Protein AF-A0A6P2DXU3-F1 (afdb_monomer)

Radius of gyration: 14.82 Å; Cα contacts (8 Å, |Δi|>4): 133; chains: 1; bounding box: 51×27×30 Å

Structure (mmCIF, N/CA/C/O backbone):
data_AF-A0A6P2DXU3-F1
#
_entry.id   AF-A0A6P2DXU3-F1
#
loop_
_atom_site.group_PDB
_atom_site.id
_atom_site.type_symbol
_atom_site.label_atom_id
_atom_site.label_alt_id
_atom_site.label_comp_id
_atom_site.label_asym_id
_atom_site.label_entity_id
_atom_site.label_seq_id
_atom_site.pdbx_PDB_ins_code
_atom_site.Cartn_x
_atom_site.Cartn_y
_atom_site.Cartn_z
_atom_site.occupancy
_atom_site.B_iso_or_equiv
_atom_site.auth_seq_id
_atom_site.auth_comp_id
_atom_site.auth_asym_id
_atom_site.auth_atom_id
_atom_site.pdbx_PDB_model_num
ATOM 1 N N . MET A 1 1 ? -9.326 2.962 15.667 1.00 55.00 1 MET A N 1
ATOM 2 C CA . ME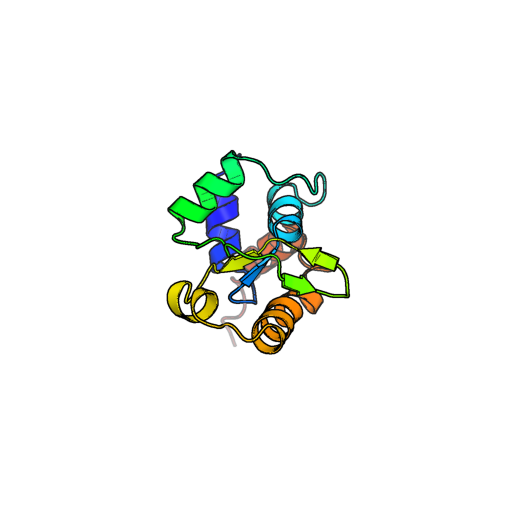T A 1 1 ? -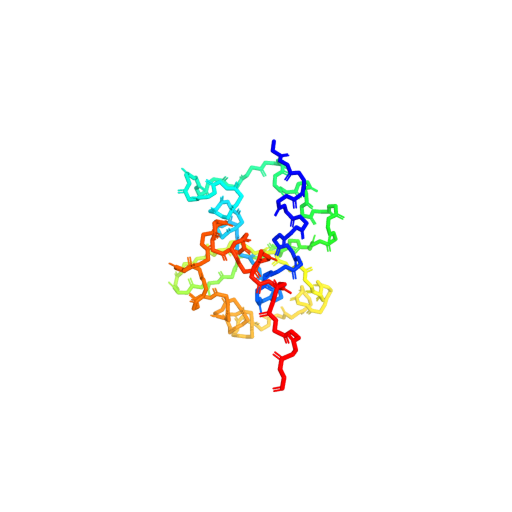8.805 2.799 14.293 1.00 55.00 1 MET A CA 1
ATOM 3 C C . MET A 1 1 ? -9.462 1.562 13.741 1.00 55.00 1 MET A C 1
ATOM 5 O O . MET A 1 1 ? -9.098 0.458 14.130 1.00 55.00 1 MET A O 1
ATOM 9 N N . ASP A 1 2 ? -10.501 1.772 12.949 1.00 61.06 2 ASP A N 1
ATOM 10 C CA . ASP A 1 2 ? -11.409 0.721 12.523 1.00 61.06 2 ASP A CA 1
ATOM 11 C C . ASP A 1 2 ? -10.773 -0.117 11.422 1.00 61.06 2 ASP A C 1
ATOM 13 O O . ASP A 1 2 ? -10.541 0.348 10.308 1.00 61.06 2 ASP A O 1
ATOM 17 N N . GLN A 1 3 ? -10.509 -1.382 11.744 1.00 66.00 3 GLN A N 1
ATOM 18 C CA . GLN A 1 3 ? -10.119 -2.430 10.797 1.00 66.00 3 GLN A CA 1
ATOM 19 C C . GLN A 1 3 ? -11.055 -2.463 9.576 1.00 66.00 3 GLN A C 1
ATOM 21 O O . GLN A 1 3 ? -10.610 -2.722 8.459 1.00 66.00 3 GLN A O 1
ATOM 26 N N . HIS A 1 4 ? -12.321 -2.080 9.778 1.00 72.62 4 HIS A N 1
ATOM 27 C CA . HIS A 1 4 ? -13.323 -1.900 8.734 1.00 72.62 4 HIS A CA 1
ATOM 28 C C . HIS A 1 4 ? -12.865 -0.941 7.622 1.00 72.62 4 HIS A C 1
ATOM 30 O O . HIS A 1 4 ? -13.034 -1.249 6.448 1.00 72.62 4 HIS A O 1
ATOM 36 N N . SER A 1 5 ? -12.217 0.181 7.949 1.00 75.50 5 SER A N 1
ATOM 37 C CA . SER A 1 5 ? -11.776 1.159 6.945 1.00 75.50 5 SER A CA 1
ATOM 38 C C . SER A 1 5 ? -10.672 0.616 6.033 1.00 75.50 5 SER A C 1
ATOM 40 O O . SER A 1 5 ? -10.604 0.992 4.865 1.00 75.50 5 SER A O 1
ATOM 42 N N . ILE A 1 6 ? -9.814 -0.275 6.541 1.00 80.12 6 ILE A N 1
ATOM 43 C CA . ILE A 1 6 ? -8.726 -0.884 5.757 1.00 80.12 6 ILE A CA 1
ATOM 44 C C . ILE A 1 6 ? -9.242 -2.019 4.876 1.00 80.12 6 ILE A C 1
ATOM 46 O O . ILE A 1 6 ? -8.817 -2.134 3.728 1.00 80.12 6 ILE A O 1
ATOM 50 N N . ASP A 1 7 ? -10.179 -2.820 5.375 1.00 80.38 7 ASP A N 1
ATOM 51 C CA . ASP A 1 7 ? -10.851 -3.838 4.566 1.00 80.38 7 ASP A CA 1
ATOM 52 C C . ASP A 1 7 ? -11.625 -3.191 3.400 1.00 80.38 7 ASP A C 1
ATOM 54 O O . ASP A 1 7 ? -11.457 -3.583 2.243 1.00 80.38 7 ASP A O 1
ATOM 58 N N . GLN A 1 8 ? -12.369 -2.115 3.680 1.00 80.44 8 GLN A N 1
ATOM 59 C CA . GLN A 1 8 ? -13.062 -1.318 2.664 1.00 80.44 8 GLN A CA 1
ATOM 60 C C . GLN A 1 8 ? -12.087 -0.689 1.661 1.00 80.44 8 GLN A C 1
ATOM 62 O O . GLN A 1 8 ? -12.314 -0.766 0.454 1.00 80.44 8 GLN A O 1
ATOM 67 N N . LEU A 1 9 ? -10.966 -0.129 2.131 1.00 81.19 9 LEU A N 1
ATOM 68 C CA . LEU A 1 9 ? -9.902 0.374 1.261 1.00 81.19 9 LEU A CA 1
ATOM 69 C C . LEU A 1 9 ? -9.418 -0.726 0.308 1.00 81.19 9 LEU A C 1
ATOM 71 O O . LEU A 1 9 ? -9.422 -0.526 -0.899 1.00 81.19 9 LEU A O 1
ATOM 75 N N . CYS A 1 10 ? -9.048 -1.904 0.813 1.00 80.69 10 CYS A N 1
ATOM 76 C CA . CYS A 1 10 ? -8.520 -2.983 -0.029 1.00 80.69 10 CYS A CA 1
ATOM 77 C C . CYS A 1 10 ? -9.547 -3.476 -1.068 1.00 80.69 10 CYS A C 1
ATOM 79 O O . CYS A 1 10 ? -9.190 -3.792 -2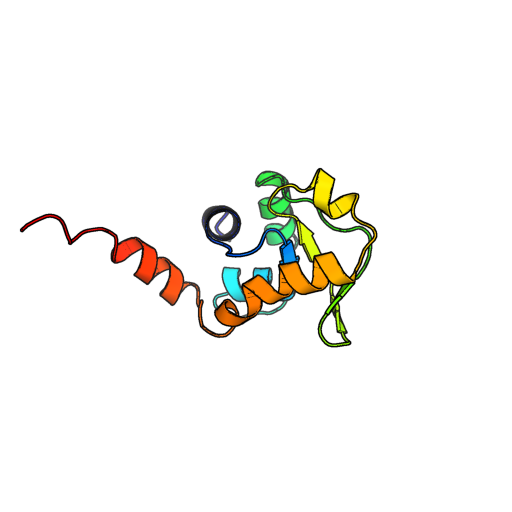.212 1.00 80.69 10 CYS A O 1
ATOM 81 N N . LYS A 1 11 ? -10.831 -3.501 -0.693 1.00 80.50 11 LYS A N 1
ATOM 82 C CA . LYS A 1 11 ? -11.940 -3.898 -1.570 1.00 80.50 11 LYS A CA 1
ATOM 83 C C . LYS A 1 11 ? -12.237 -2.867 -2.655 1.00 80.50 11 LYS A C 1
ATOM 85 O O . LYS A 1 11 ? -12.372 -3.249 -3.814 1.00 80.50 11 LYS A O 1
ATOM 90 N N . HIS A 1 12 ? -12.282 -1.583 -2.310 1.00 79.94 12 HIS A N 1
ATOM 91 C CA . HIS A 1 12 ? -12.733 -0.519 -3.214 1.00 79.94 12 HIS A CA 1
ATOM 92 C C . HIS A 1 12 ? -11.606 0.253 -3.905 1.00 79.94 12 HIS A C 1
ATOM 94 O O . HIS A 1 12 ? -11.875 1.059 -4.795 1.00 79.94 12 HIS A O 1
ATOM 100 N N . TRP A 1 13 ? -10.341 0.010 -3.554 1.00 83.12 13 TRP A N 1
ATOM 101 C CA . TRP A 1 13 ? -9.223 0.679 -4.214 1.00 83.12 13 TRP A CA 1
ATOM 102 C C . TRP A 1 13 ? -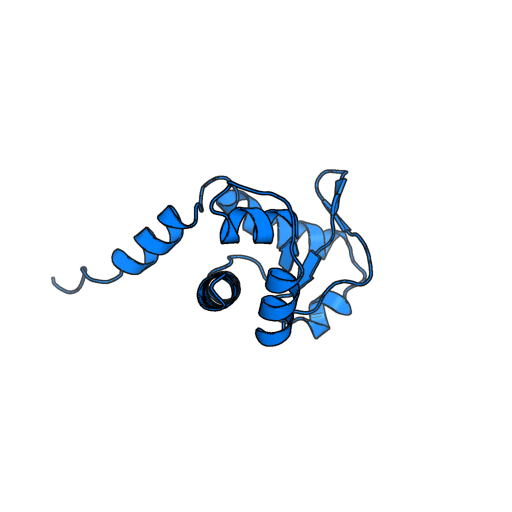9.172 0.335 -5.716 1.00 83.12 13 TRP A C 1
ATOM 104 O O . TRP A 1 13 ? -9.292 -0.832 -6.092 1.00 83.12 13 TRP A O 1
ATOM 114 N N . PRO A 1 14 ? -8.980 1.311 -6.613 1.00 79.88 14 PRO A N 1
ATOM 115 C CA . PRO A 1 14 ? -9.030 1.081 -8.061 1.00 79.88 14 PRO A CA 1
ATOM 116 C C . PRO A 1 14 ? -7.786 0.381 -8.637 1.00 79.88 14 PRO A C 1
ATOM 118 O O . PRO A 1 14 ? -7.818 -0.075 -9.777 1.00 79.88 14 PRO A O 1
ATOM 121 N N . ALA A 1 15 ? -6.690 0.298 -7.879 1.00 85.75 15 ALA A N 1
ATOM 122 C CA . ALA A 1 15 ? -5.444 -0.338 -8.307 1.00 85.75 15 ALA A CA 1
ATOM 123 C C . ALA A 1 15 ? -5.142 -1.602 -7.494 1.00 85.75 15 ALA A C 1
ATOM 125 O O . ALA A 1 15 ? -5.703 -1.827 -6.426 1.00 85.75 15 ALA A O 1
ATOM 126 N N . GLU A 1 16 ? -4.214 -2.427 -7.968 1.00 87.12 16 GLU A N 1
ATOM 127 C CA . GLU A 1 16 ? -3.752 -3.598 -7.206 1.00 87.12 16 GLU A CA 1
ATOM 128 C C . GLU A 1 16 ? -2.639 -3.269 -6.197 1.00 87.12 16 GLU A C 1
ATOM 130 O O . GLU A 1 16 ? -2.322 -4.068 -5.309 1.00 87.12 16 GLU A O 1
ATOM 135 N N . VAL A 1 17 ? -2.069 -2.067 -6.309 1.00 87.81 17 VAL A N 1
ATOM 136 C CA . VAL A 1 17 ? -1.037 -1.533 -5.417 1.00 87.81 17 VAL A CA 1
ATOM 137 C C . VAL A 1 17 ? -1.476 -0.207 -4.804 1.00 87.81 17 VAL A C 1
ATOM 139 O O . VAL A 1 17 ? -2.224 0.567 -5.403 1.00 87.81 17 VAL A O 1
ATOM 142 N N . ILE A 1 18 ? -0.975 0.071 -3.606 1.00 87.12 18 ILE A N 1
ATOM 143 C CA . ILE A 1 18 ? -1.283 1.284 -2.850 1.00 87.12 18 ILE A CA 1
ATOM 144 C C . ILE A 1 18 ? -0.044 1.789 -2.103 1.00 87.12 18 ILE A C 1
ATOM 146 O O . ILE A 1 18 ? 0.799 0.997 -1.666 1.00 87.12 18 ILE A O 1
ATOM 150 N N . THR A 1 19 ? 0.107 3.109 -1.969 1.00 86.31 19 THR A N 1
ATOM 151 C CA . THR A 1 19 ? 1.243 3.704 -1.249 1.00 86.31 19 THR A CA 1
ATOM 152 C C . THR A 1 19 ? 0.927 3.937 0.229 1.00 86.31 19 THR A C 1
ATOM 154 O O . THR A 1 19 ? -0.230 4.054 0.620 1.00 86.31 19 THR A O 1
ATOM 157 N N . HIS A 1 20 ? 1.967 4.017 1.070 1.00 86.44 20 HIS A N 1
ATOM 158 C CA . HIS A 1 20 ? 1.809 4.350 2.500 1.00 86.44 20 HIS A CA 1
ATOM 159 C C . HIS A 1 20 ? 1.063 5.669 2.717 1.00 86.44 20 HIS A C 1
ATOM 161 O O . HIS A 1 20 ? 0.241 5.749 3.625 1.00 86.44 20 HIS A O 1
ATOM 167 N N . GLU A 1 21 ? 1.352 6.675 1.890 1.00 82.25 21 GLU A N 1
ATOM 168 C CA . GLU A 1 21 ? 0.687 7.978 1.957 1.00 82.25 21 GLU A CA 1
ATOM 169 C C . GLU A 1 21 ? -0.798 7.845 1.631 1.00 82.25 21 GLU A C 1
ATOM 171 O O . GLU A 1 21 ? -1.611 8.319 2.410 1.00 82.25 21 GLU A O 1
ATOM 176 N N . ASP A 1 22 ? -1.158 7.128 0.561 1.00 81.75 22 ASP A N 1
ATOM 177 C CA . ASP A 1 22 ? -2.564 6.927 0.186 1.00 81.75 22 ASP A CA 1
ATOM 178 C C . ASP A 1 22 ? -3.352 6.206 1.289 1.00 81.75 22 ASP A C 1
ATOM 180 O O . ASP A 1 22 ? -4.473 6.595 1.609 1.00 81.75 22 ASP A O 1
ATOM 184 N N . ILE A 1 23 ? -2.753 5.185 1.915 1.00 83.50 23 ILE A N 1
ATOM 185 C CA . ILE A 1 23 ? -3.372 4.469 3.041 1.00 83.50 23 ILE A CA 1
ATOM 186 C C . ILE A 1 23 ? -3.605 5.425 4.211 1.00 83.50 23 ILE A C 1
ATOM 188 O O . ILE A 1 23 ? -4.700 5.456 4.771 1.00 83.50 23 ILE A O 1
ATOM 192 N N . ALA A 1 24 ? -2.583 6.194 4.592 1.00 82.75 24 ALA A N 1
ATOM 193 C CA . ALA A 1 24 ? -2.682 7.123 5.708 1.00 82.75 24 ALA A CA 1
ATOM 194 C C . ALA A 1 24 ? -3.727 8.209 5.424 1.00 82.75 24 ALA A C 1
ATOM 196 O O . ALA A 1 24 ? -4.616 8.425 6.245 1.00 82.75 24 ALA A O 1
ATOM 197 N N . THR A 1 25 ? -3.691 8.809 4.234 1.00 82.12 25 THR A N 1
ATOM 198 C CA . THR A 1 25 ? -4.663 9.805 3.780 1.00 82.12 25 THR A CA 1
ATOM 199 C C . THR A 1 25 ? -6.079 9.238 3.771 1.00 82.12 25 THR A C 1
ATOM 201 O O . THR A 1 25 ? -6.987 9.898 4.259 1.00 82.12 25 THR A O 1
ATOM 204 N N . TYR A 1 26 ? -6.294 8.014 3.292 1.00 78.75 26 TYR A N 1
ATOM 205 C CA . TYR A 1 26 ? -7.631 7.427 3.254 1.00 78.75 26 TYR A CA 1
ATOM 206 C C . TYR A 1 26 ? -8.172 7.108 4.651 1.00 78.75 26 TYR A C 1
ATOM 208 O O . TYR A 1 26 ? -9.285 7.494 4.999 1.00 78.75 26 TYR A O 1
ATOM 216 N N . VAL A 1 27 ? -7.370 6.438 5.481 1.00 78.88 27 VAL A N 1
ATOM 217 C CA . VAL A 1 27 ? -7.784 6.015 6.828 1.00 78.88 27 VAL A CA 1
ATOM 218 C C . VAL A 1 27 ? -7.988 7.214 7.756 1.00 78.88 27 VAL A C 1
ATOM 220 O O . VAL A 1 27 ? -8.843 7.163 8.636 1.00 78.88 27 VAL A O 1
ATOM 223 N N . THR A 1 28 ? -7.229 8.294 7.563 1.00 77.12 28 THR A N 1
ATOM 224 C CA . THR A 1 28 ? -7.366 9.537 8.339 1.00 77.12 28 THR A CA 1
ATOM 225 C C . THR A 1 28 ? -8.239 10.588 7.657 1.00 77.12 28 THR A C 1
ATOM 227 O O . THR A 1 28 ? -8.280 11.722 8.112 1.00 77.12 28 THR A O 1
ATOM 230 N N . SER A 1 29 ? -8.909 10.259 6.546 1.00 72.69 29 SER A N 1
ATOM 231 C CA . SER A 1 29 ? -9.692 11.223 5.753 1.00 72.69 29 SER A CA 1
ATOM 232 C C . SER A 1 29 ? -8.931 12.513 5.385 1.00 72.69 29 SER A C 1
ATOM 234 O O . SER A 1 29 ? -9.527 13.577 5.246 1.00 72.69 29 SER A O 1
ATOM 236 N N . GLY A 1 30 ? -7.612 12.422 5.209 1.00 70.88 30 GLY A N 1
ATOM 237 C CA . GLY A 1 30 ? -6.731 13.536 4.859 1.0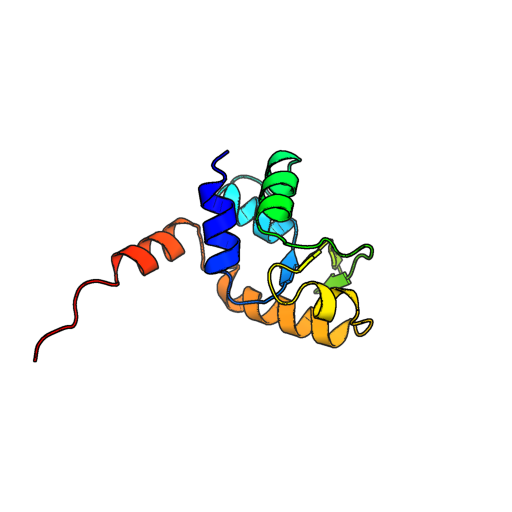0 70.88 30 GLY A CA 1
ATOM 238 C C . GLY A 1 30 ? -6.120 14.285 6.042 1.00 70.88 30 GLY A C 1
ATOM 239 O O . GLY A 1 30 ? -5.324 15.191 5.813 1.00 70.88 30 GLY A O 1
ATOM 240 N N . GLU A 1 31 ? -6.419 13.904 7.285 1.00 67.06 31 GLU A N 1
ATOM 241 C CA . GLU A 1 31 ? -5.860 14.559 8.476 1.00 67.06 31 GLU A CA 1
ATOM 242 C C . GLU A 1 31 ? -4.387 14.205 8.723 1.00 67.06 31 GLU A C 1
ATOM 244 O O . GLU A 1 31 ? -3.649 14.976 9.338 1.00 67.06 31 GLU A O 1
ATOM 249 N N . SER A 1 32 ? -3.925 13.040 8.253 1.00 71.31 32 SER A N 1
ATOM 250 C CA . SER A 1 32 ? -2.546 12.602 8.449 1.00 71.31 32 SER A CA 1
ATOM 251 C C . SER A 1 32 ? -2.007 11.767 7.292 1.00 71.31 32 SER A C 1
ATOM 253 O O . SER A 1 32 ? -2.652 10.860 6.777 1.00 71.31 32 SER A O 1
ATOM 255 N N . THR A 1 33 ? -0.753 12.022 6.929 1.00 71.00 33 THR A N 1
ATOM 256 C CA . THR A 1 33 ? 0.018 11.199 5.982 1.00 71.00 33 THR A CA 1
ATOM 257 C C . THR A 1 33 ? 0.914 10.185 6.696 1.00 71.00 33 THR A C 1
ATOM 259 O O . THR A 1 33 ? 1.697 9.472 6.064 1.00 71.00 33 THR A O 1
ATOM 262 N N . VAL A 1 34 ? 0.817 10.105 8.029 1.00 79.56 34 VAL A N 1
ATOM 263 C CA . VAL A 1 34 ? 1.656 9.230 8.846 1.00 79.56 34 VAL A CA 1
ATOM 264 C C . VAL A 1 34 ? 1.077 7.821 8.874 1.00 79.56 34 VAL A C 1
ATOM 266 O O . VAL A 1 34 ? 0.031 7.556 9.464 1.00 79.56 34 VAL A O 1
ATOM 269 N N . PHE A 1 35 ? 1.806 6.889 8.268 1.00 79.00 35 PHE A N 1
ATOM 270 C CA . PHE A 1 35 ? 1.480 5.470 8.306 1.00 79.00 35 PHE A CA 1
ATOM 271 C C . PHE A 1 35 ? 1.773 4.878 9.694 1.00 79.00 35 PHE A C 1
ATOM 273 O O . PHE A 1 35 ? 2.915 4.893 10.158 1.00 79.00 35 PHE A O 1
ATOM 280 N N . THR A 1 36 ? 0.749 4.341 10.363 1.00 83.88 36 THR A N 1
ATOM 281 C CA . THR A 1 36 ? 0.863 3.805 11.730 1.00 83.88 36 THR A CA 1
ATOM 282 C C . THR A 1 36 ? 0.983 2.279 11.757 1.00 83.88 36 THR A C 1
ATOM 284 O O . THR A 1 36 ? 0.620 1.574 10.813 1.00 83.88 36 THR A O 1
ATOM 287 N N . GLN A 1 37 ? 1.459 1.724 12.877 1.00 84.06 37 GLN A N 1
ATOM 288 C CA . GLN A 1 37 ? 1.555 0.268 13.053 1.00 84.06 37 GLN A CA 1
ATOM 289 C C . GLN A 1 37 ? 0.182 -0.426 13.021 1.00 84.06 37 GLN A C 1
ATOM 291 O O . GLN A 1 37 ? 0.088 -1.571 12.581 1.00 84.06 37 GLN A O 1
ATOM 296 N N . ALA A 1 38 ? -0.886 0.261 13.438 1.00 82.75 38 ALA A N 1
ATOM 297 C CA . ALA A 1 38 ? -2.249 -0.253 13.329 1.00 82.75 38 ALA A CA 1
ATOM 298 C C . ALA A 1 38 ? -2.667 -0.431 11.860 1.00 82.75 38 ALA A C 1
ATOM 300 O O . ALA A 1 38 ? -3.249 -1.458 11.515 1.00 82.75 38 ALA A O 1
ATOM 301 N N . MET A 1 39 ? -2.289 0.509 10.982 1.00 83.50 39 MET A N 1
ATOM 302 C CA . MET A 1 39 ? -2.555 0.398 9.543 1.00 83.50 39 MET A CA 1
ATOM 303 C C . MET A 1 39 ? -1.806 -0.773 8.908 1.00 83.50 39 MET A C 1
ATO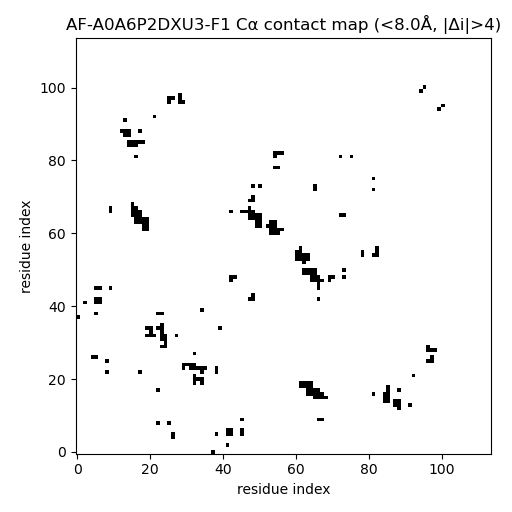M 305 O O . MET A 1 39 ? -2.374 -1.513 8.109 1.00 83.50 39 MET A O 1
ATOM 309 N N . ARG A 1 40 ? -0.547 -0.987 9.314 1.00 86.38 40 ARG A N 1
ATOM 310 C CA . ARG A 1 40 ? 0.227 -2.168 8.906 1.00 86.38 40 ARG A CA 1
ATOM 311 C C . ARG A 1 40 ? -0.492 -3.466 9.264 1.00 86.38 40 ARG A C 1
ATOM 313 O O . ARG A 1 40 ? -0.654 -4.313 8.396 1.00 86.38 40 ARG A O 1
ATOM 320 N N . ARG A 1 41 ? -0.932 -3.603 10.517 1.00 85.56 41 ARG A N 1
ATOM 321 C CA . ARG A 1 41 ? -1.613 -4.819 10.986 1.00 85.56 41 ARG A CA 1
ATOM 322 C C . ARG A 1 41 ? -2.905 -5.087 10.215 1.00 85.56 41 ARG A C 1
ATOM 324 O O . ARG A 1 41 ? -3.146 -6.226 9.848 1.00 85.56 41 ARG A O 1
ATOM 331 N N . GLY A 1 42 ? -3.700 -4.053 9.926 1.00 84.00 42 GLY A N 1
ATOM 332 C CA . GLY A 1 42 ? -4.921 -4.212 9.128 1.00 84.00 42 GLY A CA 1
ATOM 333 C C . GLY A 1 42 ? -4.651 -4.662 7.688 1.00 84.00 42 GLY A C 1
ATOM 334 O O . GLY A 1 42 ? -5.406 -5.454 7.140 1.00 84.00 42 GLY A O 1
ATOM 335 N N . LEU A 1 43 ? -3.555 -4.201 7.080 1.00 84.88 43 LEU A N 1
ATOM 336 C CA . LEU A 1 43 ? -3.147 -4.637 5.741 1.00 84.88 43 LEU A CA 1
ATOM 337 C C . LEU A 1 43 ? -2.651 -6.084 5.729 1.00 84.88 43 LEU A C 1
ATOM 339 O O . LEU A 1 43 ? -2.997 -6.842 4.827 1.00 84.88 43 LEU A O 1
ATOM 343 N N . GLU A 1 44 ? -1.865 -6.473 6.731 1.00 86.75 44 GLU A N 1
ATOM 344 C CA . GLU A 1 44 ? -1.411 -7.857 6.898 1.00 86.75 44 GLU A CA 1
ATOM 345 C C . GLU A 1 44 ? -2.603 -8.812 7.092 1.00 86.75 44 GLU A C 1
ATOM 347 O O . GLU A 1 44 ? -2.643 -9.873 6.470 1.00 86.75 44 GLU A O 1
ATOM 352 N N . ASP A 1 45 ? -3.605 -8.402 7.876 1.00 85.31 45 ASP A N 1
ATOM 353 C CA . ASP A 1 45 ? -4.862 -9.138 8.079 1.00 85.31 45 ASP A CA 1
ATOM 354 C C . ASP A 1 45 ? -5.670 -9.273 6.774 1.00 85.31 45 ASP A C 1
ATOM 356 O O . ASP A 1 45 ? -6.144 -10.356 6.429 1.00 85.31 45 ASP A O 1
ATOM 360 N N . ALA A 1 46 ? -5.699 -8.211 5.962 1.00 82.31 46 ALA A N 1
ATOM 361 C CA . ALA A 1 46 ? -6.286 -8.204 4.621 1.00 82.31 46 ALA A CA 1
ATOM 362 C C . ALA A 1 46 ? -5.453 -8.962 3.561 1.00 82.31 46 ALA A C 1
ATOM 364 O O . ALA A 1 46 ? -5.765 -8.905 2.371 1.00 82.31 46 ALA A O 1
ATOM 365 N N . ARG A 1 47 ? -4.394 -9.683 3.965 1.00 84.06 47 ARG A N 1
ATOM 366 C CA . ARG A 1 47 ? -3.455 -10.413 3.090 1.00 84.06 47 ARG A CA 1
ATOM 367 C C . ARG A 1 47 ? -2.699 -9.532 2.089 1.00 84.06 47 ARG A C 1
ATOM 369 O O . ARG A 1 47 ? -2.167 -10.044 1.099 1.00 84.06 47 ARG A O 1
ATOM 376 N N . ALA A 1 48 ? -2.602 -8.231 2.342 1.00 86.81 48 ALA A N 1
ATOM 377 C CA . ALA A 1 48 ? -1.748 -7.356 1.558 1.00 86.81 48 ALA A CA 1
ATOM 378 C C . ALA A 1 48 ? -0.272 -7.629 1.889 1.00 86.81 48 ALA A C 1
ATOM 380 O O . ALA A 1 48 ? 0.091 -7.853 3.046 1.00 86.81 48 ALA A O 1
ATOM 381 N N . LYS A 1 49 ? 0.608 -7.584 0.882 1.00 88.56 49 LYS A N 1
ATOM 382 C CA . LYS A 1 49 ? 2.059 -7.738 1.086 1.00 88.56 49 LYS A CA 1
ATOM 383 C C . LYS A 1 49 ? 2.787 -6.429 0.866 1.00 88.56 49 LYS A C 1
ATOM 385 O O . LYS A 1 49 ? 2.536 -5.709 -0.099 1.00 88.56 49 LYS A O 1
ATOM 390 N N . GLN A 1 50 ? 3.731 -6.147 1.752 1.00 87.56 50 GLN A N 1
ATOM 391 C CA . GLN A 1 50 ? 4.627 -5.017 1.594 1.00 87.56 50 GLN A CA 1
ATOM 392 C C . GLN A 1 50 ? 5.699 -5.335 0.552 1.00 87.56 50 GLN A C 1
ATOM 394 O O . GLN A 1 50 ? 6.234 -6.439 0.519 1.00 87.56 50 GLN A O 1
ATOM 399 N N . PHE A 1 51 ? 6.063 -4.345 -0.260 1.00 85.81 51 PHE A N 1
ATOM 400 C CA . PHE A 1 51 ? 7.265 -4.441 -1.081 1.00 85.81 51 PHE A CA 1
ATOM 401 C C . PHE A 1 51 ? 8.513 -4.194 -0.222 1.00 85.81 51 PHE A C 1
ATOM 403 O O . PHE A 1 51 ? 8.619 -3.154 0.430 1.00 85.81 51 PHE A O 1
ATOM 410 N N . ASP A 1 52 ? 9.503 -5.088 -0.292 1.00 81.69 52 ASP A N 1
ATOM 411 C CA . ASP A 1 52 ? 10.807 -4.915 0.377 1.00 81.69 52 ASP A CA 1
ATOM 412 C C . ASP A 1 52 ? 11.631 -3.737 -0.167 1.00 81.69 52 ASP A C 1
ATOM 414 O O . ASP A 1 52 ? 12.605 -3.294 0.440 1.00 81.69 52 ASP A O 1
ATOM 418 N N . ARG A 1 53 ? 11.237 -3.203 -1.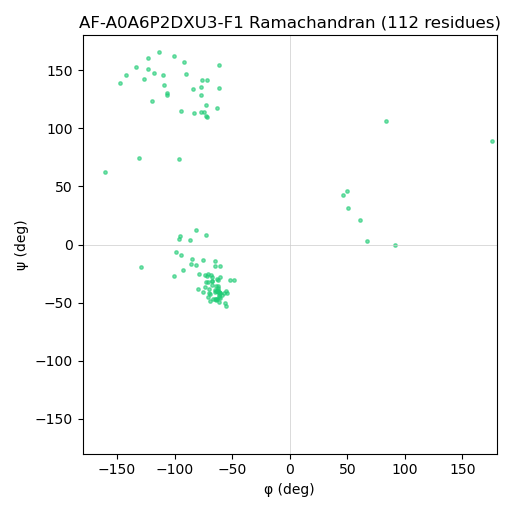326 1.00 81.50 53 ARG A N 1
ATOM 419 C CA . ARG A 1 53 ? 11.927 -2.122 -2.031 1.00 81.50 53 ARG A CA 1
ATOM 420 C C . ARG A 1 53 ? 11.053 -0.883 -2.159 1.00 81.50 53 ARG A C 1
ATOM 422 O O . ARG A 1 53 ? 9.839 -0.968 -2.332 1.00 81.50 53 ARG A O 1
ATOM 429 N N . GLN A 1 54 ? 11.695 0.280 -2.138 1.00 81.25 54 GLN A N 1
ATOM 430 C CA . GLN A 1 54 ? 11.040 1.536 -2.489 1.00 81.25 54 GLN A CA 1
ATOM 431 C C . GLN A 1 54 ? 10.910 1.644 -4.007 1.00 81.25 54 GLN A C 1
ATOM 433 O O . GLN A 1 54 ? 11.863 1.380 -4.743 1.00 81.25 54 GLN A O 1
ATOM 438 N N . ILE A 1 55 ? 9.737 2.062 -4.471 1.00 81.19 55 ILE A N 1
ATOM 439 C CA . ILE A 1 55 ? 9.458 2.272 -5.889 1.00 81.19 55 ILE A CA 1
ATOM 440 C C . ILE A 1 55 ? 9.398 3.776 -6.132 1.00 81.19 55 ILE A C 1
ATOM 442 O O . ILE A 1 55 ? 8.719 4.505 -5.409 1.00 81.19 55 ILE A O 1
ATOM 446 N N . LYS A 1 56 ? 10.142 4.261 -7.131 1.00 77.38 56 LYS A N 1
ATOM 447 C CA . LYS A 1 56 ? 10.094 5.675 -7.512 1.00 77.38 56 LYS A CA 1
ATOM 448 C C . LYS A 1 56 ? 8.800 5.955 -8.268 1.00 77.38 56 LYS A C 1
ATOM 450 O O . LYS A 1 56 ? 8.623 5.480 -9.387 1.00 77.38 56 LYS A O 1
ATOM 455 N N . ILE A 1 57 ? 7.933 6.760 -7.668 1.00 72.19 57 ILE A N 1
ATOM 456 C CA . ILE A 1 57 ? 6.697 7.255 -8.274 1.00 72.19 57 ILE A CA 1
ATOM 457 C C . ILE A 1 57 ? 6.792 8.778 -8.296 1.00 72.19 57 ILE A C 1
ATOM 459 O O . ILE A 1 57 ? 7.041 9.395 -7.264 1.00 72.19 57 ILE A O 1
ATOM 463 N N . ASP A 1 58 ? 6.652 9.370 -9.484 1.00 68.12 58 ASP A N 1
ATOM 464 C CA . ASP A 1 58 ? 6.814 10.817 -9.715 1.00 68.12 58 ASP A CA 1
ATOM 465 C C . ASP A 1 58 ? 8.106 11.377 -9.119 1.00 68.12 58 ASP A C 1
ATOM 467 O O . ASP A 1 58 ? 8.122 12.396 -8.446 1.00 68.12 58 ASP A O 1
ATOM 471 N N . ASN A 1 59 ? 9.206 10.663 -9.363 1.00 73.75 59 ASN A N 1
ATOM 472 C CA . ASN A 1 59 ? 10.549 10.998 -8.890 1.00 73.75 59 ASN A CA 1
ATOM 473 C C . ASN A 1 59 ? 10.768 10.906 -7.364 1.00 73.75 59 ASN A C 1
ATOM 475 O O . ASN A 1 59 ? 11.884 11.134 -6.901 1.00 73.75 59 ASN A O 1
ATOM 479 N N . HIS A 1 60 ? 9.768 10.471 -6.592 1.00 76.56 60 HIS A N 1
ATOM 480 C CA . HIS A 1 60 ? 9.887 10.248 -5.150 1.00 76.56 60 HIS A CA 1
ATOM 481 C C . HIS A 1 60 ? 9.917 8.747 -4.813 1.00 76.56 60 HIS A C 1
ATOM 483 O O . HIS A 1 60 ? 9.066 7.993 -5.294 1.00 76.56 60 HIS A O 1
ATOM 489 N N . PRO A 1 61 ? 10.881 8.267 -4.003 1.00 79.88 61 PRO A N 1
ATOM 490 C CA . PRO A 1 61 ? 10.899 6.882 -3.544 1.00 79.88 61 PRO A CA 1
ATOM 491 C C . PRO A 1 61 ? 9.787 6.659 -2.512 1.00 79.88 61 PRO A C 1
ATOM 493 O O . PRO A 1 61 ? 9.872 7.137 -1.383 1.00 79.88 61 PRO A O 1
ATOM 496 N N . LYS A 1 62 ? 8.750 5.907 -2.888 1.00 82.38 62 LYS A N 1
ATOM 497 C CA . LYS A 1 62 ? 7.611 5.597 -2.017 1.00 82.38 62 LYS A CA 1
ATOM 498 C C . LYS A 1 62 ? 7.612 4.126 -1.608 1.00 82.38 62 LYS A C 1
ATOM 500 O O . LYS A 1 62 ? 8.025 3.244 -2.367 1.00 82.38 62 LYS A O 1
ATOM 505 N N . LYS A 1 63 ? 7.158 3.860 -0.380 1.00 85.50 63 LYS A N 1
ATOM 506 C CA . LYS A 1 63 ? 6.875 2.502 0.102 1.00 85.50 63 LYS A CA 1
ATOM 507 C C . LYS A 1 63 ? 5.473 2.105 -0.344 1.00 85.50 63 LYS A C 1
ATOM 509 O O . LYS A 1 63 ? 4.534 2.889 -0.201 1.00 85.50 63 LYS A O 1
ATOM 514 N N . MET A 1 64 ? 5.351 0.891 -0.868 1.00 86.69 64 MET A N 1
ATOM 515 C CA . MET A 1 64 ? 4.105 0.378 -1.426 1.00 86.69 64 MET A CA 1
ATOM 516 C C . MET A 1 64 ? 3.676 -0.922 -0.758 1.00 86.69 64 MET A C 1
ATOM 518 O O . MET A 1 64 ? 4.493 -1.638 -0.169 1.00 86.69 64 MET A O 1
ATOM 522 N N . TRP A 1 65 ? 2.395 -1.223 -0.921 1.00 89.31 65 TRP A N 1
ATOM 523 C CA . TRP A 1 65 ? 1.769 -2.497 -0.613 1.00 89.31 65 TRP A CA 1
ATOM 524 C C . TRP A 1 65 ? 1.026 -3.008 -1.840 1.00 89.31 65 TRP A C 1
ATOM 526 O O . TRP A 1 65 ? 0.431 -2.226 -2.579 1.00 89.31 65 TRP A O 1
ATOM 536 N N . ALA A 1 66 ? 1.063 -4.316 -2.049 1.00 89.44 66 ALA A N 1
ATOM 537 C CA . ALA A 1 66 ? 0.194 -5.001 -2.987 1.00 89.44 66 ALA A CA 1
ATOM 538 C C . ALA A 1 66 ? -1.014 -5.526 -2.210 1.00 89.44 66 ALA A C 1
ATOM 540 O O . ALA A 1 66 ? -0.858 -6.368 -1.326 1.00 89.44 66 ALA A O 1
ATOM 541 N N . ILE A 1 67 ? -2.197 -5.000 -2.521 1.00 89.38 67 ILE A N 1
ATOM 542 C CA . ILE A 1 67 ? -3.465 -5.362 -1.866 1.00 89.38 67 ILE A CA 1
ATOM 543 C C . ILE A 1 67 ? -4.197 -6.485 -2.607 1.00 89.38 67 ILE A C 1
ATOM 545 O O . ILE A 1 67 ? -5.002 -7.193 -2.014 1.00 89.38 67 ILE A O 1
ATOM 549 N N . ARG A 1 68 ? -3.902 -6.678 -3.899 1.00 84.94 68 ARG A N 1
ATOM 550 C CA . ARG A 1 68 ? -4.402 -7.789 -4.723 1.00 84.94 68 ARG A CA 1
ATOM 551 C C . ARG A 1 68 ? -3.252 -8.401 -5.503 1.00 84.94 68 ARG A C 1
ATOM 553 O O . ARG A 1 68 ? -2.260 -7.723 -5.755 1.00 84.94 68 ARG A O 1
ATOM 560 N N . ASN A 1 69 ? -3.365 -9.689 -5.839 1.00 84.94 69 ASN A N 1
ATOM 561 C CA . ASN A 1 69 ? -2.339 -10.441 -6.576 1.00 84.94 69 ASN A CA 1
ATOM 562 C C . ASN A 1 69 ? -0.917 -10.222 -6.024 1.00 84.94 69 ASN A C 1
ATOM 564 O O . ASN A 1 69 ? 0.048 -10.041 -6.769 1.00 84.94 69 ASN A O 1
ATOM 568 N N . ALA A 1 70 ? -0.797 -10.216 -4.694 1.00 83.19 70 ALA A N 1
ATOM 569 C CA . ALA A 1 70 ? 0.397 -9.760 -4.001 1.00 83.19 70 ALA A CA 1
ATOM 570 C C . ALA A 1 70 ? 1.667 -10.518 -4.420 1.00 83.19 70 ALA A C 1
ATOM 572 O O . ALA A 1 70 ? 2.697 -9.899 -4.666 1.00 83.19 70 ALA A O 1
ATOM 573 N N . ASP A 1 71 ? 1.590 -11.839 -4.586 1.00 82.81 71 ASP A N 1
ATOM 574 C CA . ASP A 1 71 ? 2.713 -12.664 -5.046 1.00 82.81 71 ASP A CA 1
ATOM 575 C C . ASP A 1 71 ? 3.196 -12.302 -6.457 1.00 82.81 71 ASP A C 1
ATOM 577 O O . ASP A 1 71 ? 4.400 -12.236 -6.698 1.00 82.81 71 ASP A O 1
ATOM 581 N N . HIS A 1 72 ? 2.277 -11.996 -7.375 1.00 85.00 72 HIS A N 1
ATOM 582 C CA . HIS A 1 72 ? 2.621 -11.571 -8.732 1.00 85.00 72 HIS A CA 1
ATOM 583 C C . HIS A 1 72 ? 3.322 -10.207 -8.724 1.00 85.00 72 HIS A C 1
ATOM 585 O O . HIS A 1 72 ? 4.381 -10.033 -9.331 1.00 85.00 72 HIS A O 1
ATOM 591 N N . TRP A 1 73 ? 2.765 -9.245 -7.988 1.00 84.56 73 TRP A N 1
ATOM 592 C CA . TRP A 1 73 ? 3.304 -7.891 -7.937 1.00 84.56 73 TRP A CA 1
ATOM 593 C C . TRP A 1 73 ? 4.639 -7.805 -7.197 1.00 84.56 73 TRP A C 1
ATOM 595 O O . TRP A 1 73 ? 5.534 -7.096 -7.652 1.00 84.56 73 TRP A O 1
ATOM 605 N N . VAL A 1 74 ? 4.817 -8.564 -6.112 1.00 80.94 74 VAL A N 1
ATOM 606 C CA . VAL A 1 74 ? 6.095 -8.649 -5.386 1.00 80.94 74 VAL A CA 1
ATOM 607 C C . VAL A 1 74 ? 7.170 -9.346 -6.232 1.00 80.94 74 VAL A C 1
ATOM 609 O O . VAL A 1 74 ? 8.334 -8.944 -6.189 1.00 80.94 74 VAL A O 1
ATOM 612 N N . ALA A 1 75 ? 6.798 -10.340 -7.048 1.00 84.06 75 ALA A N 1
ATOM 613 C CA . ALA A 1 75 ? 7.719 -11.001 -7.975 1.00 84.06 75 ALA A CA 1
ATOM 614 C C . ALA A 1 75 ? 8.115 -10.115 -9.173 1.00 84.06 75 ALA A C 1
ATOM 616 O O . ALA A 1 75 ? 9.214 -10.260 -9.721 1.00 84.06 75 ALA A O 1
ATOM 617 N N . ILE A 1 76 ? 7.255 -9.170 -9.576 1.00 82.62 76 ILE A N 1
ATOM 618 C CA . ILE A 1 76 ? 7.565 -8.206 -10.632 1.00 82.62 76 ILE A CA 1
ATOM 619 C C . ILE A 1 76 ? 8.743 -7.333 -10.200 1.00 82.62 76 ILE A C 1
ATOM 621 O O . ILE A 1 76 ? 8.668 -6.540 -9.264 1.00 82.6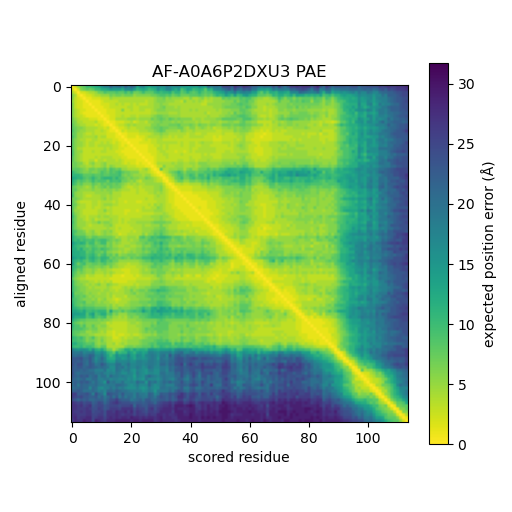2 76 ILE A O 1
ATOM 625 N N . LYS A 1 77 ? 9.845 -7.429 -10.952 1.00 75.38 77 LYS A N 1
ATOM 626 C CA . LYS A 1 77 ? 11.004 -6.534 -10.811 1.00 75.38 77 LYS A CA 1
ATOM 627 C C . LYS A 1 77 ? 10.865 -5.245 -11.620 1.00 75.38 77 LYS A C 1
ATOM 629 O O . LYS A 1 77 ? 11.566 -4.280 -11.316 1.00 75.38 77 LYS A O 1
ATOM 634 N N . ASN A 1 78 ? 9.943 -5.207 -12.581 1.00 81.75 78 ASN A N 1
ATOM 635 C CA . ASN A 1 78 ? 9.716 -4.075 -13.472 1.00 81.75 78 ASN A CA 1
ATOM 636 C C . ASN A 1 78 ? 9.036 -2.900 -12.743 1.00 81.75 78 ASN A C 1
ATOM 638 O O . ASN A 1 78 ? 7.859 -2.962 -12.392 1.00 81.75 78 ASN A O 1
ATOM 642 N N . ASN A 1 79 ? 9.785 -1.816 -12.543 1.00 77.25 79 ASN A N 1
ATOM 643 C CA . ASN A 1 79 ? 9.286 -0.609 -11.884 1.00 77.25 79 ASN A CA 1
ATOM 644 C C . ASN A 1 79 ? 8.276 0.175 -12.743 1.00 77.25 79 ASN A C 1
ATOM 646 O O . ASN A 1 79 ? 7.446 0.878 -12.176 1.00 77.25 79 ASN A O 1
ATOM 650 N N . ASP A 1 80 ? 8.315 0.058 -14.076 1.00 79.50 80 ASP A N 1
ATOM 651 C CA . ASP A 1 80 ? 7.375 0.761 -14.965 1.00 79.50 80 ASP A CA 1
ATOM 652 C C . ASP A 1 80 ? 5.959 0.192 -14.829 1.00 79.50 80 ASP A C 1
ATOM 654 O O . ASP A 1 80 ? 4.998 0.943 -14.691 1.00 79.50 80 ASP A O 1
ATOM 658 N N . ALA A 1 81 ? 5.839 -1.138 -14.756 1.00 81.88 81 ALA A N 1
ATOM 659 C CA . ALA A 1 81 ? 4.563 -1.813 -14.517 1.00 81.88 81 ALA A CA 1
ATOM 660 C C . ALA A 1 81 ? 3.947 -1.395 -13.170 1.00 81.88 81 ALA A C 1
ATOM 662 O O . ALA A 1 81 ? 2.777 -1.028 -13.112 1.00 81.88 81 ALA A O 1
ATOM 663 N N . LEU A 1 82 ? 4.760 -1.365 -12.107 1.00 80.81 82 LEU A N 1
ATOM 664 C CA . LEU A 1 82 ? 4.336 -0.909 -10.779 1.00 80.81 82 LEU A CA 1
ATOM 665 C C . LEU A 1 82 ? 3.922 0.566 -10.772 1.00 80.81 82 LEU A C 1
ATOM 667 O O . LEU A 1 82 ? 2.938 0.929 -10.133 1.00 80.81 82 LEU A O 1
ATOM 671 N N . ARG A 1 83 ? 4.653 1.418 -11.498 1.00 80.19 83 ARG A N 1
ATOM 672 C CA . ARG A 1 83 ? 4.318 2.837 -11.639 1.00 80.19 83 ARG A CA 1
ATOM 673 C C . ARG A 1 83 ? 2.988 3.023 -12.363 1.00 80.19 83 ARG A C 1
ATOM 675 O O . ARG A 1 83 ? 2.172 3.804 -11.887 1.00 80.19 83 ARG A O 1
ATOM 682 N N . ARG A 1 84 ? 2.761 2.325 -13.480 1.00 82.56 84 ARG A N 1
ATOM 683 C CA . ARG A 1 84 ? 1.495 2.388 -14.230 1.00 82.56 84 ARG A CA 1
ATOM 684 C C . ARG A 1 84 ? 0.321 1.922 -13.381 1.00 82.56 84 ARG A C 1
ATOM 686 O O . ARG A 1 84 ? -0.721 2.565 -13.391 1.00 82.56 84 ARG A O 1
ATOM 693 N N . GLU A 1 85 ? 0.507 0.847 -12.620 1.00 82.56 85 GLU A N 1
ATOM 694 C CA . GLU A 1 85 ? -0.527 0.338 -11.722 1.00 82.56 85 GLU A CA 1
ATOM 695 C C . GLU A 1 85 ? -0.851 1.350 -10.619 1.00 82.56 85 GLU A C 1
ATOM 697 O O . GLU A 1 85 ? -2.007 1.709 -10.431 1.00 82.56 85 GLU A O 1
ATOM 702 N N . ALA A 1 86 ? 0.168 1.909 -9.962 1.00 76.69 86 ALA A N 1
ATOM 703 C CA . ALA A 1 86 ? -0.029 2.960 -8.965 1.00 76.69 86 ALA A CA 1
ATOM 704 C C . ALA A 1 86 ? -0.653 4.237 -9.565 1.00 76.69 86 ALA A C 1
ATOM 706 O O . ALA A 1 86 ? -1.404 4.943 -8.894 1.00 76.69 86 ALA A O 1
ATOM 707 N N . GLN A 1 87 ? -0.384 4.538 -10.839 1.00 77.62 87 GLN A N 1
ATOM 708 C CA . GLN A 1 87 ? -1.004 5.656 -11.550 1.00 77.62 87 GLN A CA 1
ATOM 709 C C . GLN A 1 87 ? -2.497 5.448 -11.818 1.00 77.62 87 GLN A C 1
ATOM 711 O O . GLN A 1 87 ? -3.214 6.445 -11.860 1.00 77.62 87 GLN A O 1
ATOM 716 N N . LYS A 1 88 ? -3.001 4.209 -11.908 1.00 77.62 88 LYS A N 1
ATOM 717 C CA . LYS A 1 88 ? -4.452 3.954 -12.000 1.00 77.62 88 LYS A CA 1
ATOM 718 C C . LYS A 1 88 ? -5.215 4.474 -10.781 1.00 77.62 88 LYS A C 1
ATOM 720 O O . LYS A 1 88 ? -6.370 4.861 -10.906 1.00 77.62 88 LYS A O 1
ATOM 725 N N . ALA A 1 89 ? -4.562 4.546 -9.620 1.00 69.81 89 ALA A N 1
ATOM 726 C CA . ALA A 1 89 ? -5.155 5.116 -8.416 1.00 69.81 89 ALA A CA 1
ATOM 727 C C . ALA A 1 89 ? -5.101 6.651 -8.356 1.00 69.81 89 ALA A C 1
ATOM 729 O O . ALA A 1 89 ? -5.855 7.268 -7.610 1.00 69.81 89 ALA A O 1
ATOM 730 N N . ARG A 1 90 ? -4.253 7.308 -9.154 1.00 63.47 90 ARG A N 1
ATOM 731 C CA . ARG A 1 90 ? -4.079 8.768 -9.117 1.00 63.47 90 ARG A CA 1
ATOM 732 C C . ARG A 1 90 ? -5.209 9.634 -9.681 1.00 63.47 90 ARG A C 1
ATOM 734 O O . ARG A 1 90 ? -5.405 10.694 -9.090 1.00 63.47 90 ARG A O 1
ATOM 741 N N . PRO A 1 91 ? -5.990 9.252 -10.714 1.00 53.22 91 PRO A N 1
ATOM 742 C CA . PRO A 1 91 ? -7.209 10.002 -11.034 1.00 53.22 91 PRO A CA 1
ATOM 743 C C . PRO A 1 91 ? -8.210 10.003 -9.863 1.00 53.22 91 PRO A C 1
ATOM 745 O O . PRO A 1 91 ? -9.060 10.880 -9.785 1.00 53.22 91 PRO A O 1
ATOM 748 N N . HIS A 1 92 ? -8.062 9.072 -8.915 1.00 48.44 92 HIS A N 1
ATOM 749 C CA . HIS A 1 92 ? -8.907 8.936 -7.736 1.00 48.44 92 HIS A CA 1
ATOM 750 C C . HIS A 1 92 ? -8.291 9.512 -6.450 1.00 48.44 92 HIS A C 1
ATOM 752 O O . HIS A 1 92 ? -9.032 9.962 -5.587 1.00 48.44 92 HIS A O 1
ATOM 758 N N . GLY A 1 93 ? -6.964 9.581 -6.316 1.00 42.66 93 GLY A N 1
ATOM 759 C CA . GLY A 1 93 ? -6.289 10.076 -5.104 1.00 42.66 93 GLY A CA 1
ATOM 760 C C . GLY A 1 93 ? -6.526 11.557 -4.773 1.00 42.66 93 GLY A C 1
ATOM 761 O O . GLY A 1 93 ? -6.349 11.959 -3.630 1.00 42.66 93 GLY A O 1
ATOM 762 N N . SER A 1 94 ? -6.968 12.368 -5.742 1.00 41.38 94 SER A N 1
ATOM 763 C CA . SER A 1 94 ? -7.383 13.759 -5.494 1.00 41.38 94 SER A CA 1
ATOM 764 C C . SER A 1 94 ? -8.894 13.920 -5.268 1.00 41.38 94 SER A C 1
ATOM 766 O O . SER A 1 94 ? -9.329 15.018 -4.931 1.00 41.38 94 SER A O 1
ATOM 768 N N . MET A 1 95 ? -9.696 12.869 -5.484 1.00 40.19 95 MET A N 1
ATOM 769 C CA . MET A 1 95 ? -11.164 12.963 -5.553 1.00 40.19 95 MET A CA 1
ATOM 770 C C . MET A 1 95 ? -11.898 11.957 -4.651 1.00 40.19 95 MET A C 1
ATOM 772 O O . MET A 1 95 ? -13.051 12.183 -4.300 1.00 40.19 95 MET A O 1
ATOM 776 N N . LEU A 1 96 ? -11.241 10.877 -4.221 1.00 47.03 96 LEU A N 1
ATOM 777 C CA . LEU A 1 96 ? -11.792 9.879 -3.310 1.00 47.03 96 LEU A CA 1
ATOM 778 C C . LEU A 1 96 ? -11.365 10.179 -1.874 1.00 47.03 96 LEU A C 1
ATOM 780 O O . LEU A 1 96 ? -10.527 9.497 -1.285 1.00 47.03 96 LEU A O 1
ATOM 784 N N . THR A 1 97 ? -11.964 11.213 -1.292 1.00 50.06 97 THR A N 1
ATOM 785 C CA . THR A 1 97 ? -12.063 11.276 0.169 1.00 50.06 97 THR A CA 1
ATOM 786 C C . THR A 1 97 ? -12.874 10.069 0.656 1.00 50.06 97 THR A C 1
ATOM 788 O O . THR A 1 97 ? -13.710 9.541 -0.082 1.00 50.06 97 THR A O 1
ATOM 791 N N . ALA A 1 98 ? -12.679 9.630 1.903 1.00 47.81 98 ALA A N 1
ATOM 792 C CA . ALA A 1 98 ? -13.513 8.576 2.493 1.00 47.81 98 ALA A CA 1
ATOM 793 C C . ALA A 1 98 ? -15.023 8.900 2.369 1.00 47.81 98 ALA A C 1
ATOM 795 O O . ALA A 1 98 ? -15.835 8.004 2.157 1.00 47.81 98 ALA A O 1
ATOM 796 N N . SER A 1 99 ? -15.385 10.193 2.381 1.00 43.22 99 SER A N 1
ATOM 797 C CA . SER A 1 99 ? -16.736 10.684 2.063 1.00 43.22 99 SER A CA 1
ATOM 798 C C . SER A 1 99 ? -17.207 10.356 0.642 1.00 43.22 99 SER A C 1
ATOM 800 O O . SER A 1 99 ? -18.357 9.970 0.468 1.00 43.22 99 SER A O 1
ATOM 802 N N . ALA A 1 100 ? -16.354 10.479 -0.376 1.00 45.72 100 ALA A N 1
ATOM 803 C CA . ALA A 1 100 ? -16.736 10.206 -1.761 1.00 45.72 100 ALA A CA 1
ATOM 804 C C . ALA A 1 100 ? -16.950 8.705 -2.033 1.00 45.72 100 ALA A C 1
ATOM 806 O O . ALA A 1 100 ? -17.824 8.348 -2.819 1.00 45.72 100 ALA A O 1
ATOM 807 N N . ILE A 1 101 ? -16.209 7.819 -1.354 1.00 51.12 101 ILE A N 1
ATOM 808 C CA . ILE A 1 101 ? -16.435 6.366 -1.464 1.00 51.12 101 ILE A CA 1
ATOM 809 C C . ILE A 1 101 ? -17.681 5.940 -0.677 1.00 51.12 101 ILE A C 1
ATOM 811 O O 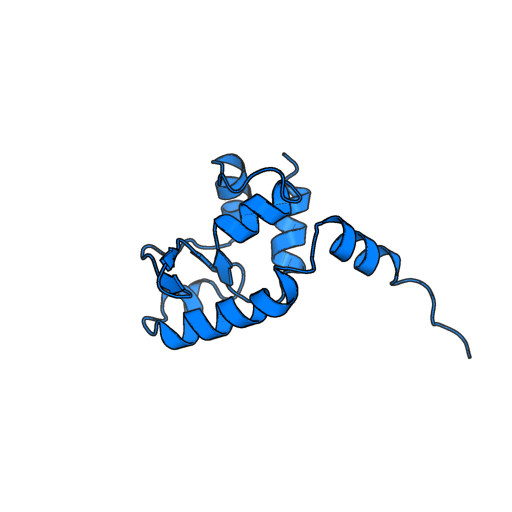. ILE A 1 101 ? -18.481 5.168 -1.197 1.00 51.12 101 ILE A O 1
ATOM 815 N N . MET A 1 102 ? -17.905 6.485 0.525 1.00 50.12 102 MET A N 1
ATOM 816 C CA . MET A 1 102 ? -19.141 6.227 1.279 1.00 50.12 102 MET A CA 1
ATOM 817 C C . MET A 1 102 ? -20.382 6.728 0.525 1.00 50.12 102 MET A C 1
ATOM 819 O O . MET A 1 102 ? -21.397 6.045 0.512 1.00 50.12 102 MET A O 1
ATOM 823 N N . ALA A 1 103 ? -20.294 7.865 -0.175 1.00 50.88 103 ALA A N 1
ATOM 824 C CA . ALA A 1 103 ? -21.371 8.338 -1.045 1.00 50.88 103 ALA A CA 1
ATOM 825 C C . ALA A 1 103 ? -21.617 7.397 -2.239 1.00 50.88 103 ALA A C 1
ATOM 827 O O . ALA A 1 103 ? -22.765 7.130 -2.572 1.00 50.88 103 ALA A O 1
ATOM 828 N N . ALA A 1 104 ? -20.565 6.834 -2.844 1.00 47.28 104 ALA A N 1
ATOM 829 C CA . ALA A 1 104 ? -20.713 5.846 -3.915 1.00 47.28 104 ALA A CA 1
ATOM 830 C C . ALA A 1 104 ? -21.327 4.515 -3.434 1.00 47.28 104 ALA A C 1
ATOM 832 O O . ALA A 1 104 ? -21.983 3.836 -4.217 1.00 47.28 104 ALA A O 1
ATOM 833 N N . VAL A 1 105 ? -21.144 4.152 -2.158 1.00 48.84 105 VAL A N 1
ATOM 834 C CA . VAL A 1 105 ? -21.790 2.985 -1.529 1.00 48.84 105 VAL A CA 1
ATOM 835 C C . VAL A 1 105 ? -23.275 3.243 -1.252 1.00 48.84 105 VAL A C 1
ATOM 837 O O . VAL A 1 105 ? -24.082 2.338 -1.431 1.00 48.84 105 VAL A O 1
ATOM 840 N N . THR A 1 106 ? -23.655 4.466 -0.875 1.00 46.72 106 THR A N 1
ATOM 841 C CA . THR A 1 106 ? -25.063 4.823 -0.619 1.00 46.72 106 THR A CA 1
ATOM 842 C C . THR A 1 106 ? -25.863 5.074 -1.901 1.00 46.72 106 THR A C 1
ATOM 844 O O . THR A 1 106 ? -27.069 4.865 -1.916 1.00 46.72 106 THR A O 1
ATOM 847 N N . SER A 1 107 ? -25.218 5.468 -3.001 1.00 45.09 107 SER A N 1
ATOM 848 C CA . SER A 1 107 ? -25.892 5.680 -4.295 1.00 45.09 107 SER A CA 1
ATOM 849 C C . SER A 1 107 ? -26.137 4.389 -5.098 1.00 45.09 107 SER A C 1
ATOM 851 O O . SER A 1 107 ? -26.449 4.456 -6.284 1.00 45.09 107 SER A O 1
ATOM 853 N N . GLY A 1 108 ? -25.977 3.214 -4.479 1.00 43.06 108 GLY A N 1
ATOM 854 C CA . GLY A 1 108 ? -26.205 1.904 -5.098 1.00 43.06 108 GLY A CA 1
ATOM 855 C C . GLY A 1 108 ? -27.649 1.386 -5.037 1.00 43.06 108 GLY A C 1
ATOM 856 O O . GLY A 1 108 ? -27.892 0.264 -5.473 1.00 43.06 108 GLY A O 1
ATOM 857 N N . GLU A 1 109 ? -28.597 2.167 -4.516 1.00 46.16 109 GLU A N 1
ATOM 858 C CA . GLU A 1 109 ? -30.012 1.789 -4.391 1.00 46.16 109 GLU A CA 1
ATOM 859 C C . GLU A 1 109 ? -30.925 2.895 -4.944 1.00 46.16 109 GLU A C 1
ATOM 861 O O . GLU A 1 109 ? -31.519 3.638 -4.181 1.00 46.16 109 GLU A O 1
ATOM 866 N N . GLU A 1 110 ? -30.998 3.039 -6.271 1.00 46.09 110 GLU A N 1
ATOM 867 C CA . GLU A 1 110 ? -32.223 3.386 -7.025 1.00 46.09 110 GLU A CA 1
ATOM 868 C C . GLU A 1 110 ? -31.882 3.560 -8.513 1.00 46.09 110 GLU A C 1
ATOM 870 O O . GLU A 1 110 ? -31.557 4.645 -8.971 1.00 46.09 110 GLU A O 1
ATOM 875 N N . GLU A 1 111 ? -31.938 2.471 -9.280 1.00 40.44 111 GLU A N 1
ATOM 876 C CA . GLU A 1 111 ? -32.487 2.503 -10.646 1.00 40.44 111 GLU A CA 1
ATOM 877 C C . GLU A 1 111 ? -32.850 1.066 -11.055 1.00 40.44 111 GLU A C 1
ATOM 879 O O . GLU A 1 111 ? -32.294 0.438 -11.953 1.00 40.44 111 GLU A O 1
ATOM 884 N N . ALA A 1 112 ? -33.791 0.501 -10.302 1.00 47.12 112 ALA A N 1
ATOM 885 C CA . ALA A 1 112 ? -34.771 -0.391 -10.893 1.00 47.12 112 ALA A CA 1
ATOM 886 C C . ALA A 1 112 ? -35.953 0.488 -11.321 1.00 47.12 112 ALA A C 1
ATOM 888 O O . ALA A 1 112 ? -36.294 1.411 -10.582 1.00 47.12 112 ALA A O 1
ATOM 889 N N . VAL A 1 113 ? -36.623 0.108 -12.419 1.00 46.78 113 VAL A N 1
ATOM 890 C CA . VAL A 1 113 ? -37.876 0.698 -12.946 1.00 46.78 113 VAL A CA 1
ATOM 891 C C . VAL A 1 113 ? -37.590 1.954 -13.801 1.00 46.78 113 VAL A C 1
ATOM 893 O O . VAL A 1 113 ? -37.217 2.987 -13.267 1.00 46.78 113 VAL A O 1
ATOM 896 N N . LEU A 1 114 ? -37.686 1.947 -15.140 1.00 39.28 114 LEU A N 1
ATOM 897 C CA . LEU A 1 114 ? -38.764 1.458 -16.020 1.00 39.28 114 LEU A CA 1
ATOM 898 C C . LEU A 1 114 ? -38.277 1.337 -17.478 1.00 39.28 114 LEU A C 1
ATOM 900 O O . LEU A 1 114 ? -37.546 2.248 -17.926 1.00 39.28 114 LEU A O 1
#

pLDDT: mean 73.18, std 15.15, range [39.28, 89.44]

Secondary structure (DSSP, 8-state):
--HHHHHHHHHH-SSSEEEHHHHHHHHTTTS-----HHHHHHHHHTT-EE-SS-EEETTEEE-EEESSSHHHHHH---HHHHHHHHHHTHHHHTT--HHHHHHHHHTTS-----

Mean predicted aligned error: 10.51 Å

Solvent-accessible surface area (backbone atoms only — not comparable to full-atom values): 6626 Å² total; per-residue (Å²): 134,63,58,64,55,46,52,48,45,60,71,67,47,81,33,49,42,48,41,47,49,57,52,15,25,46,75,47,63,65,78,37,62,69,69,48,73,69,58,52,51,37,37,50,73,62,63,26,37,73,48,98,57,68,47,65,50,96,89,38,76,38,52,38,31,21,52,46,67,29,72,61,59,66,67,50,80,58,61,65,61,54,40,54,38,45,48,58,33,49,83,40,71,85,62,55,47,50,66,50,52,54,49,58,63,66,68,72,77,81,84,77,87,135

Sequence (114 aa):
MDQHSIDQLCKHWPAEVITHEDIATYVTSGESTVFTQAMRRGLEDARAKQFDRQIKIDNHPKKMWAIRNADHWVAIKNNDALRREAQKARPHGSMLTASAIMAAVTSGEEEAVL

Foldseek 3Di:
DDLVQLLLCLVPQQFQKDFLQLLQCQVVLNPDSDRDPVSVVSLVVLVKAWAPAFAQAPNDGTTMIGSPPRVVVNPDPDSVVVNVRNVSRVVVSVPDRVVVVVVVVVVPPDDDDD

Nearest PDB structures (foldseek):
  5f7q-assembly1_C  TM=5.792E-01  e=4.284E+00  Listeria monocytogenes EGD-e
  7x75-assembly1_K  TM=4.340E-01  e=5.184E+00  Streptomyces coelicolor A3(2)
  2ctm-assembly1_A  TM=3.014E-01  e=6.274E+00  Homo sapiens
  8gha-assembly1_D  TM=2.892E-01  e=9.189E+00  Saccharomyces cerevisiae